Protein AF-A0A6G2PQS4-F1 (afdb_monomer_lite)

Secondary structure (DSSP, 8-state):
-HHHHHHHHTTPPPTT-S------HHHHHH-----PPP-S------

Foldseek 3Di:
DVVCCVCVVVVHDPPPDPDDDDDDPVRVVVDPDDDDDDDDDDPDDD

Radius of gyration: 14.02 Å; chains: 1; bounding box: 39×20×25 Å

Sequence (46 aa):
TARLLRAVGRGEVPAGCGSAVLLDRAAADAVQRIVFTEYGSVTGTR

Structure (mmCIF, N/CA/C/O backbone):
data_AF-A0A6G2PQS4-F1
#
_entry.id   AF-A0A6G2PQS4-F1
#
loop_
_atom_site.group_PDB
_atom_site.id
_atom_site.type_symbol
_atom_site.label_atom_id
_atom_site.label_alt_id
_atom_site.label_comp_id
_atom_site.label_asym_id
_atom_site.label_entity_id
_atom_site.label_seq_id
_atom_site.pdbx_PDB_ins_code
_atom_site.Cartn_x
_atom_site.Cartn_y
_atom_site.Cartn_z
_atom_site.occupancy
_atom_site.B_iso_or_equiv
_atom_site.auth_seq_id
_atom_site.auth_comp_id
_atom_site.auth_asym_id
_atom_site.auth_atom_id
_atom_site.pdbx_PDB_model_num
ATOM 1 N N . THR A 1 1 ? 2.636 -11.773 -6.401 1.00 57.78 1 THR A N 1
ATOM 2 C CA . THR A 1 1 ? 2.722 -10.292 -6.351 1.00 57.78 1 THR A CA 1
ATOM 3 C C . THR A 1 1 ? 2.614 -9.609 -7.713 1.00 57.78 1 THR A C 1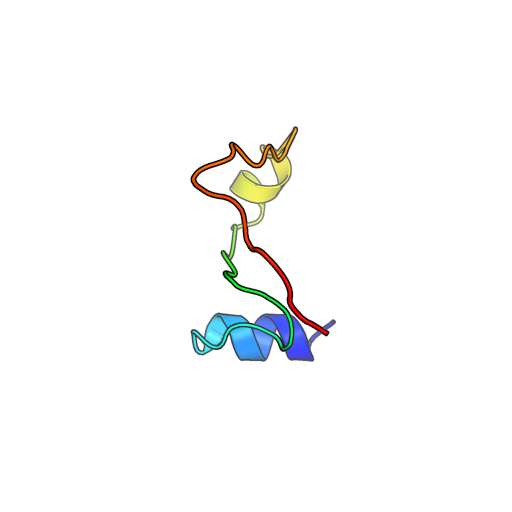
ATOM 5 O O . THR A 1 1 ? 1.887 -8.631 -7.815 1.00 57.78 1 THR A O 1
ATOM 8 N N . ALA A 1 2 ? 3.229 -10.126 -8.788 1.00 66.81 2 ALA A N 1
ATOM 9 C CA . ALA A 1 2 ? 3.235 -9.481 -10.117 1.00 66.81 2 ALA A CA 1
ATOM 10 C C . ALA A 1 2 ? 1.850 -9.140 -10.722 1.00 66.81 2 ALA A C 1
ATOM 12 O O . ALA A 1 2 ? 1.730 -8.172 -11.467 1.00 66.81 2 ALA A O 1
ATOM 13 N N . ARG A 1 3 ? 0.792 -9.896 -10.391 1.00 72.06 3 ARG A N 1
ATOM 14 C CA . ARG A 1 3 ? -0.580 -9.638 -10.871 1.00 72.06 3 ARG A CA 1
ATOM 15 C C . ARG A 1 3 ? -1.145 -8.298 -10.383 1.00 72.06 3 ARG A C 1
ATOM 17 O O . ARG A 1 3 ? -1.832 -7.634 -11.146 1.00 72.06 3 ARG A O 1
ATOM 24 N N . LEU A 1 4 ? -0.836 -7.906 -9.145 1.00 72.69 4 LEU A N 1
ATOM 25 C CA . LEU A 1 4 ? -1.352 -6.676 -8.540 1.00 72.69 4 LEU A CA 1
ATOM 26 C C . LEU A 1 4 ? -0.740 -5.444 -9.216 1.00 72.69 4 LEU A C 1
ATOM 28 O O . LEU A 1 4 ? -1.460 -4.575 -9.686 1.00 72.69 4 LEU A O 1
ATOM 32 N N . LEU A 1 5 ? 0.589 -5.432 -9.356 1.00 79.19 5 LEU A N 1
ATOM 33 C CA . LEU A 1 5 ? 1.317 -4.345 -10.014 1.00 79.19 5 LEU A CA 1
ATOM 34 C C . LEU A 1 5 ? 0.896 -4.174 -11.478 1.00 79.19 5 LEU A C 1
ATOM 36 O O . LEU A 1 5 ? 0.778 -3.051 -11.951 1.00 79.19 5 LEU A O 1
ATOM 40 N N . ARG A 1 6 ? 0.617 -5.277 -12.188 1.00 81.44 6 ARG A N 1
ATOM 41 C CA . ARG A 1 6 ? 0.103 -5.210 -13.564 1.00 81.44 6 ARG A CA 1
ATOM 42 C C . ARG A 1 6 ? -1.310 -4.635 -13.650 1.00 81.44 6 ARG A C 1
ATOM 44 O O . ARG A 1 6 ? -1.571 -3.903 -14.591 1.00 81.44 6 ARG A O 1
ATOM 51 N N . ALA A 1 7 ? -2.206 -4.977 -12.724 1.00 80.69 7 ALA A N 1
ATOM 52 C CA . ALA A 1 7 ? -3.566 -4.437 -12.710 1.00 80.69 7 ALA A CA 1
ATOM 53 C C . ALA A 1 7 ? -3.550 -2.933 -12.403 1.00 80.69 7 ALA A C 1
ATOM 55 O O . ALA A 1 7 ? -4.021 -2.133 -13.206 1.00 80.69 7 ALA A O 1
ATOM 56 N N . VAL A 1 8 ? -2.884 -2.532 -11.316 1.00 78.62 8 VAL A N 1
ATOM 57 C CA . VAL A 1 8 ? -2.842 -1.117 -10.924 1.00 78.62 8 VAL A CA 1
ATOM 58 C C . VAL A 1 8 ? -2.035 -0.277 -11.922 1.00 78.62 8 VAL A C 1
ATOM 60 O O . VAL A 1 8 ? -2.412 0.852 -12.213 1.00 78.62 8 VAL A O 1
ATOM 63 N N . GLY A 1 9 ? -0.990 -0.837 -12.543 1.00 78.75 9 GLY A N 1
ATOM 64 C CA . GLY A 1 9 ? -0.278 -0.184 -13.647 1.00 78.75 9 GLY A CA 1
ATOM 65 C C . GLY A 1 9 ? -1.142 0.074 -14.892 1.00 78.75 9 GLY A C 1
ATOM 66 O O . GLY A 1 9 ? -0.795 0.931 -15.697 1.00 78.75 9 GLY A O 1
ATOM 67 N N . ARG A 1 10 ? -2.274 -0.627 -15.048 1.00 8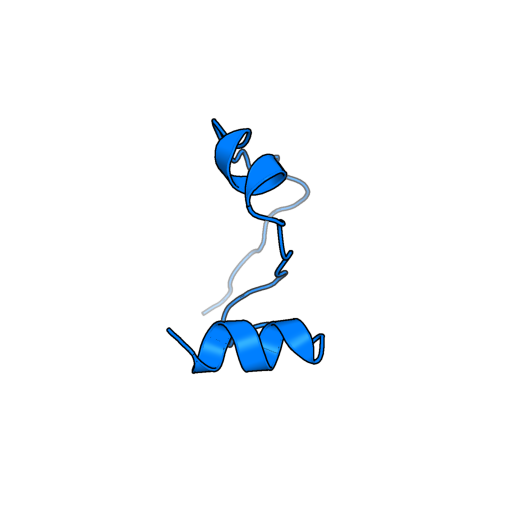4.25 10 ARG A N 1
ATOM 68 C CA . ARG A 1 10 ? -3.290 -0.366 -16.085 1.00 84.25 10 ARG A CA 1
ATOM 69 C C . ARG A 1 10 ? -4.440 0.525 -15.598 1.00 84.2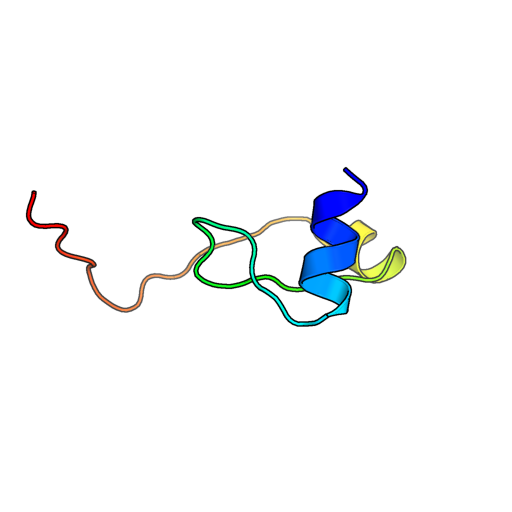5 10 ARG A C 1
ATOM 71 O O . ARG A 1 10 ? -5.391 0.735 -16.340 1.00 84.25 10 ARG A O 1
ATOM 78 N N . GLY A 1 11 ? -4.378 1.026 -14.363 1.00 82.31 11 GLY A N 1
ATOM 79 C CA . GLY A 1 11 ? -5.477 1.758 -13.728 1.00 82.31 11 GLY A CA 1
ATOM 80 C C . GLY A 1 11 ? -6.627 0.862 -13.254 1.00 82.31 11 GLY A C 1
ATOM 81 O O . GLY A 1 11 ? -7.686 1.370 -12.897 1.00 82.31 11 GLY A O 1
ATOM 82 N N . GLU A 1 12 ? -6.445 -0.462 -13.235 1.00 87.44 12 GLU A N 1
ATOM 83 C CA . GLU A 1 12 ? -7.450 -1.402 -12.740 1.00 87.44 12 GLU A CA 1
ATOM 84 C C . GLU A 1 12 ? -7.307 -1.587 -11.228 1.00 87.44 12 GLU A C 1
ATOM 86 O O . GLU A 1 12 ? -6.231 -1.906 -10.708 1.00 87.44 12 GLU A O 1
ATOM 91 N N . VAL A 1 13 ? -8.424 -1.451 -10.519 1.00 83.25 13 VAL A N 1
ATOM 92 C CA . VAL A 1 13 ? -8.481 -1.708 -9.083 1.00 83.25 13 VAL A CA 1
ATOM 93 C C . VAL A 1 13 ? -8.625 -3.222 -8.846 1.00 83.25 13 VAL A C 1
ATOM 95 O O . VAL A 1 13 ? -9.451 -3.868 -9.496 1.00 83.25 13 VAL A O 1
ATOM 98 N N . PRO A 1 14 ? -7.828 -3.830 -7.945 1.00 81.88 14 PRO A N 1
ATOM 99 C CA . PRO A 1 14 ? -7.952 -5.248 -7.619 1.00 81.88 14 PRO A C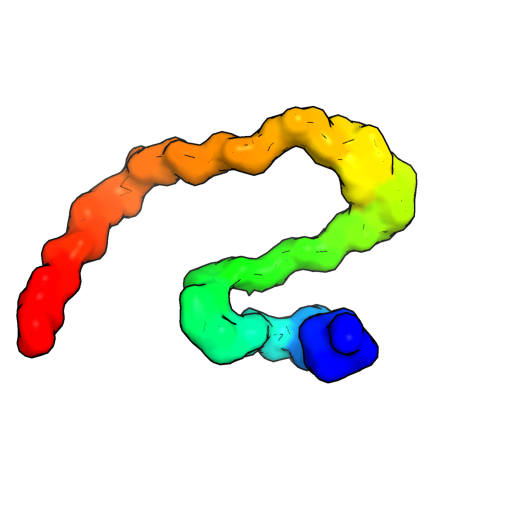A 1
ATOM 100 C C . PRO A 1 14 ? -9.349 -5.607 -7.096 1.00 81.88 14 PRO A C 1
ATOM 102 O O . PRO A 1 14 ? -10.009 -4.801 -6.444 1.00 81.88 14 PRO A O 1
ATOM 105 N N . ALA A 1 15 ? -9.785 -6.844 -7.344 1.00 82.56 15 ALA A N 1
ATOM 106 C CA . ALA A 1 15 ? -11.082 -7.324 -6.874 1.00 82.56 15 ALA A CA 1
ATOM 107 C C . ALA A 1 15 ? -11.225 -7.156 -5.351 1.00 82.56 15 ALA A C 1
ATOM 109 O O . ALA A 1 15 ? -10.340 -7.556 -4.594 1.00 82.56 15 ALA A O 1
ATOM 110 N N . GLY A 1 16 ? -12.348 -6.577 -4.921 1.00 84.44 16 GLY A N 1
ATOM 111 C CA . GLY A 1 16 ? -12.638 -6.296 -3.512 1.00 84.44 16 GLY A CA 1
ATOM 112 C C . GLY A 1 16 ? -12.069 -4.973 -2.985 1.00 84.44 16 GLY A C 1
ATOM 113 O O . GLY A 1 16 ? -12.347 -4.621 -1.842 1.00 84.44 16 GLY A O 1
ATOM 114 N N . CYS A 1 17 ? -11.312 -4.217 -3.784 1.00 83.56 17 CYS A N 1
ATOM 115 C CA . CYS A 1 17 ? -10.830 -2.893 -3.397 1.00 83.56 17 CYS A CA 1
ATOM 116 C C . CYS A 1 17 ? -11.757 -1.792 -3.940 1.00 83.56 17 CYS A C 1
ATOM 118 O O . CYS A 1 17 ? -12.122 -1.804 -5.112 1.00 83.56 17 CYS A O 1
ATOM 120 N N . GLY A 1 18 ? -12.106 -0.811 -3.099 1.00 81.94 18 GLY A N 1
ATOM 121 C CA . GLY A 1 18 ? -12.815 0.405 -3.532 1.00 81.94 18 GLY A CA 1
ATOM 122 C C . GLY A 1 18 ? -11.891 1.469 -4.139 1.00 81.94 18 GLY A C 1
ATOM 123 O O . GLY A 1 18 ? -12.348 2.362 -4.842 1.00 81.94 18 GLY A O 1
ATOM 124 N N . SER A 1 19 ? -10.586 1.374 -3.873 1.00 79.88 19 SER A N 1
ATOM 125 C CA . SER A 1 19 ? -9.545 2.251 -4.412 1.00 79.88 19 SER A CA 1
ATOM 126 C C . SER A 1 19 ? -8.183 1.555 -4.331 1.00 79.88 19 SER A C 1
ATOM 128 O O . SER A 1 19 ? -7.970 0.698 -3.469 1.00 79.88 19 SER A O 1
ATOM 130 N N . ALA A 1 20 ? -7.264 1.917 -5.225 1.00 85.31 20 ALA A N 1
ATOM 131 C CA . ALA A 1 20 ? -5.866 1.502 -5.189 1.00 85.31 20 ALA A CA 1
ATOM 132 C C . ALA A 1 20 ? -4.970 2.667 -5.633 1.00 85.31 20 ALA A C 1
ATOM 134 O O . ALA A 1 20 ? -5.248 3.315 -6.639 1.00 85.31 20 ALA A O 1
ATOM 135 N N . VAL A 1 21 ? -3.885 2.914 -4.895 1.00 83.06 21 VAL A N 1
ATOM 136 C CA . VAL A 1 21 ? -2.902 3.970 -5.188 1.00 83.06 21 VAL A CA 1
ATOM 137 C C . VAL A 1 21 ? -1.512 3.342 -5.244 1.00 83.06 21 VAL A C 1
ATOM 139 O O . VAL A 1 21 ? -1.164 2.538 -4.378 1.00 83.06 21 VAL A O 1
ATOM 142 N N . LEU A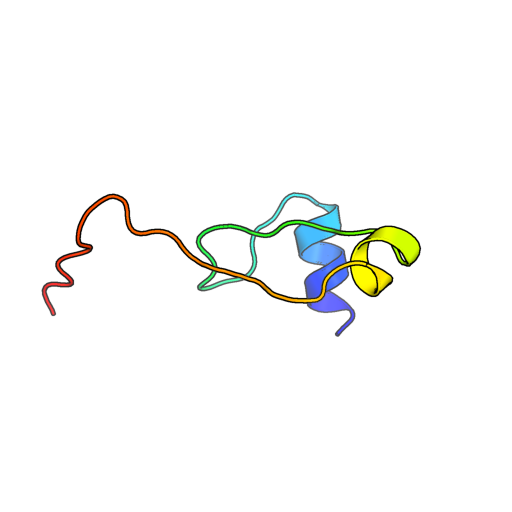 1 22 ? -0.721 3.693 -6.262 1.00 86.56 22 LEU A N 1
ATOM 143 C CA . LEU A 1 22 ? 0.691 3.313 -6.340 1.00 86.56 22 LEU A CA 1
ATOM 144 C C . LEU A 1 22 ? 1.555 4.399 -5.723 1.00 86.56 22 LEU A C 1
ATOM 146 O O . LEU A 1 22 ? 1.404 5.577 -6.035 1.00 86.56 22 LEU A O 1
ATOM 150 N N . LEU A 1 23 ? 2.489 3.963 -4.889 1.00 87.94 23 LEU A N 1
ATOM 151 C CA . LEU A 1 23 ? 3.552 4.792 -4.350 1.00 87.94 23 LEU A CA 1
ATOM 152 C C . LEU A 1 23 ? 4.870 4.337 -4.963 1.00 87.94 23 LEU A C 1
ATOM 154 O O . LEU A 1 23 ? 5.104 3.135 -5.128 1.00 87.94 23 LEU A O 1
ATOM 158 N N . ASP A 1 24 ? 5.734 5.293 -5.287 1.00 89.19 24 ASP A N 1
ATOM 159 C CA . ASP A 1 24 ? 7.132 4.980 -5.545 1.00 89.19 24 ASP A CA 1
ATOM 160 C C . ASP A 1 24 ? 7.832 4.518 -4.255 1.00 89.19 24 ASP A C 1
ATOM 162 O O . ASP A 1 24 ? 7.267 4.549 -3.157 1.00 89.19 24 ASP A O 1
ATOM 166 N N . ARG A 1 25 ? 9.078 4.055 -4.390 1.00 88.00 25 ARG A N 1
ATOM 167 C CA . ARG A 1 25 ? 9.827 3.497 -3.263 1.00 88.00 25 ARG A CA 1
ATOM 168 C C . ARG A 1 25 ? 10.042 4.516 -2.142 1.00 88.00 25 ARG A C 1
ATOM 170 O O . ARG A 1 25 ? 9.834 4.162 -0.987 1.00 88.00 25 ARG A O 1
ATOM 177 N N . ALA A 1 26 ? 10.411 5.751 -2.471 1.00 95.62 26 ALA A N 1
ATOM 178 C CA . ALA A 1 26 ? 10.690 6.779 -1.474 1.00 95.62 26 ALA A CA 1
ATOM 179 C C . ALA A 1 26 ? 9.409 7.203 -0.739 1.00 95.62 26 ALA A C 1
ATOM 181 O O . ALA A 1 26 ? 9.408 7.330 0.485 1.00 95.62 26 ALA A O 1
ATOM 182 N N . ALA A 1 27 ? 8.301 7.352 -1.468 1.00 93.00 27 ALA A N 1
ATOM 183 C CA . ALA A 1 27 ? 6.997 7.630 -0.880 1.00 93.00 27 ALA A CA 1
ATOM 184 C C . ALA A 1 27 ? 6.520 6.477 0.017 1.00 93.00 27 ALA A C 1
ATOM 186 O O . ALA A 1 27 ? 6.046 6.723 1.123 1.00 93.00 27 ALA A O 1
ATOM 187 N N . ALA A 1 28 ? 6.683 5.226 -0.425 1.00 92.69 28 ALA A N 1
ATOM 188 C CA . ALA A 1 28 ? 6.330 4.051 0.369 1.00 92.69 28 ALA A CA 1
ATOM 189 C C . ALA A 1 28 ? 7.138 3.968 1.674 1.00 92.69 28 ALA A C 1
ATOM 191 O O . ALA A 1 28 ? 6.568 3.653 2.715 1.00 92.69 28 ALA A O 1
ATOM 192 N N . ASP A 1 29 ? 8.431 4.303 1.634 1.00 95.81 29 ASP A N 1
ATOM 193 C CA . ASP A 1 29 ? 9.295 4.333 2.822 1.00 95.81 29 ASP A CA 1
ATOM 194 C C . ASP A 1 29 ? 8.885 5.436 3.818 1.00 95.81 29 ASP A C 1
ATOM 196 O O . ASP A 1 29 ? 9.068 5.296 5.029 1.00 95.81 29 ASP A O 1
ATOM 200 N N . ALA A 1 30 ? 8.268 6.515 3.329 1.00 96.44 30 ALA A N 1
ATOM 201 C CA . ALA A 1 30 ? 7.736 7.588 4.163 1.00 96.44 30 ALA A CA 1
ATOM 202 C C . ALA A 1 30 ? 6.362 7.266 4.789 1.00 96.44 30 ALA A C 1
ATOM 204 O O . ALA A 1 30 ? 5.952 7.948 5.733 1.00 96.44 30 ALA A O 1
ATOM 205 N N . VAL A 1 31 ? 5.638 6.240 4.318 1.00 92.94 31 VAL A N 1
ATOM 206 C CA . VAL A 1 31 ? 4.333 5.869 4.891 1.00 92.94 31 VAL A CA 1
ATOM 207 C C . VAL A 1 31 ? 4.524 5.191 6.244 1.00 92.94 31 VAL A C 1
ATOM 209 O O . VAL A 1 31 ? 4.938 4.041 6.337 1.00 92.94 31 VAL A O 1
ATOM 212 N N . GLN A 1 32 ? 4.146 5.898 7.306 1.00 93.88 32 GLN A N 1
ATOM 213 C CA . GLN A 1 32 ? 4.211 5.388 8.681 1.00 93.88 32 GLN A CA 1
ATOM 214 C C . GLN A 1 32 ? 2.858 4.873 9.193 1.00 93.88 32 GLN A C 1
ATOM 216 O O . GLN A 1 32 ? 2.799 4.052 10.107 1.00 93.88 32 GLN A O 1
ATOM 221 N N . ARG A 1 33 ? 1.746 5.370 8.636 1.00 91.62 33 ARG A N 1
ATOM 222 C CA . ARG A 1 33 ? 0.390 5.012 9.065 1.00 91.62 33 ARG A CA 1
ATOM 223 C C . ARG A 1 33 ? -0.621 5.304 7.964 1.00 91.62 33 ARG A C 1
ATOM 225 O O . ARG A 1 33 ? -0.556 6.351 7.330 1.00 91.62 33 ARG A O 1
ATOM 232 N N . ILE A 1 34 ? -1.591 4.409 7.801 1.00 85.94 34 ILE A N 1
ATOM 233 C CA . ILE A 1 34 ? -2.779 4.624 6.970 1.00 85.94 34 ILE A CA 1
ATOM 234 C C . ILE A 1 34 ? -3.974 4.741 7.915 1.00 85.94 34 ILE A C 1
ATOM 236 O O . ILE A 1 34 ? -4.171 3.883 8.776 1.00 85.94 34 ILE A O 1
ATOM 240 N N . VAL A 1 35 ? -4.745 5.819 7.786 1.00 85.00 35 VAL A N 1
ATOM 241 C CA . VAL A 1 35 ? -5.964 6.049 8.568 1.00 85.00 35 VAL A CA 1
ATOM 242 C C . VAL A 1 35 ? -7.116 6.246 7.599 1.00 85.00 35 VAL A C 1
ATOM 244 O O . VAL A 1 35 ? -7.018 7.051 6.677 1.00 85.00 35 VAL A O 1
ATOM 247 N N . PHE A 1 36 ? -8.202 5.516 7.825 1.00 79.31 36 PHE A N 1
ATOM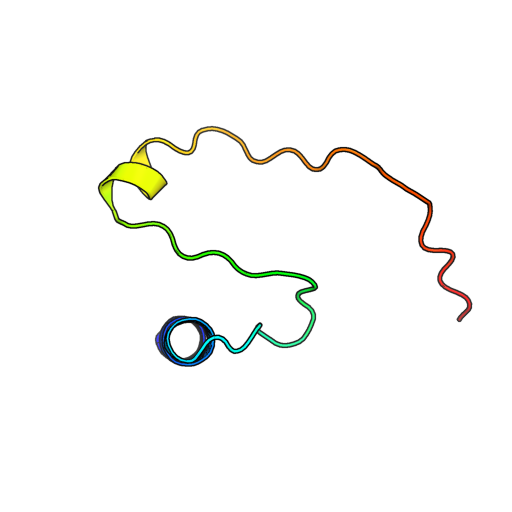 248 C CA . PHE A 1 36 ? -9.463 5.732 7.132 1.00 79.31 36 PHE A CA 1
ATOM 249 C C . PHE A 1 36 ? -10.318 6.642 8.008 1.00 79.31 36 PHE A C 1
ATOM 251 O O . PHE A 1 36 ? -10.606 6.306 9.156 1.00 79.31 36 PHE A O 1
ATOM 258 N N . THR A 1 37 ? -10.671 7.816 7.496 1.00 77.12 37 THR A N 1
ATOM 259 C CA . THR A 1 37 ? -11.638 8.698 8.151 1.00 77.12 37 THR A CA 1
ATOM 260 C C . THR A 1 37 ? -13.013 8.407 7.569 1.00 77.12 37 THR A C 1
ATOM 262 O O . THR A 1 37 ? -13.177 8.408 6.353 1.00 77.12 37 THR A O 1
ATOM 265 N N . GLU A 1 38 ? -13.982 8.127 8.432 1.00 75.50 38 GLU A N 1
ATOM 266 C CA . GLU A 1 38 ? -15.375 7.878 8.060 1.00 75.50 38 GLU A CA 1
ATOM 267 C C . GLU A 1 38 ? -15.966 9.052 7.257 1.00 75.50 38 GLU A C 1
ATOM 269 O O . GLU A 1 38 ? -15.949 10.190 7.727 1.00 75.50 38 GLU A O 1
ATOM 274 N N . TYR A 1 39 ? -16.582 8.766 6.105 1.00 68.88 39 TYR A N 1
ATOM 275 C CA . TYR A 1 39 ? -17.685 9.577 5.580 1.00 68.88 39 TYR A CA 1
ATOM 276 C C . TYR A 1 39 ? -18.797 8.633 5.095 1.00 68.88 39 TYR A C 1
ATOM 278 O O . TYR A 1 39 ? -18.786 8.173 3.957 1.00 68.88 39 TYR A O 1
ATOM 286 N N . GLY A 1 40 ? -19.760 8.353 5.978 1.00 69.25 40 GLY A N 1
ATOM 287 C CA . GLY A 1 40 ? -21.021 7.684 5.646 1.00 69.25 40 GLY A CA 1
ATOM 288 C C . GLY A 1 40 ? -21.002 6.155 5.742 1.00 69.25 40 GLY A C 1
ATOM 289 O O . GLY A 1 40 ? -20.196 5.470 5.119 1.00 69.25 40 GLY A O 1
ATOM 290 N N . SER A 1 41 ? -21.956 5.627 6.506 1.00 69.19 41 SER A N 1
ATOM 291 C CA . SER A 1 41 ? -22.154 4.204 6.769 1.00 69.19 41 SER A CA 1
ATOM 292 C C . SER A 1 41 ? -22.482 3.419 5.496 1.00 69.19 41 SER A C 1
ATOM 294 O O . SER A 1 41 ? -23.505 3.663 4.856 1.00 69.19 41 SER A O 1
ATOM 296 N N . VAL A 1 42 ? -21.688 2.395 5.172 1.00 67.56 42 VAL A N 1
ATOM 297 C CA . VAL A 1 42 ? -22.148 1.331 4.268 1.00 67.56 42 VAL A CA 1
ATOM 298 C C . VAL A 1 42 ? -23.025 0.383 5.082 1.00 67.56 42 VAL A C 1
ATOM 300 O O . VAL A 1 42 ? -22.537 -0.503 5.782 1.00 67.56 42 VAL A O 1
ATOM 303 N N . THR A 1 43 ? -24.342 0.568 5.003 1.00 67.75 43 THR A N 1
ATOM 304 C CA . THR A 1 43 ? -25.304 -0.448 5.441 1.00 67.75 43 THR A CA 1
ATOM 305 C C . THR A 1 43 ? -25.268 -1.599 4.440 1.00 67.75 43 THR A C 1
ATOM 307 O O . THR A 1 43 ? -25.967 -1.587 3.430 1.00 67.75 43 THR A O 1
ATOM 310 N N . GLY A 1 44 ? -24.438 -2.605 4.709 1.00 67.25 44 GLY A N 1
ATOM 311 C CA . GLY A 1 44 ? -24.545 -3.892 4.032 1.00 67.25 44 GLY A CA 1
ATOM 312 C C . GLY A 1 44 ? -25.840 -4.580 4.462 1.00 67.25 44 GLY A C 1
ATOM 313 O O . GLY A 1 44 ? -25.933 -5.066 5.588 1.00 67.25 44 GLY A O 1
ATOM 314 N N . THR A 1 45 ? -26.850 -4.604 3.591 1.00 68.56 45 THR A N 1
ATOM 315 C CA . THR A 1 45 ? -27.921 -5.603 3.689 1.00 68.56 45 THR A CA 1
ATOM 316 C C . THR A 1 45 ? -27.421 -6.894 3.042 1.00 68.56 45 THR A C 1
ATOM 318 O O . THR A 1 45 ? -26.697 -6.844 2.052 1.00 68.56 45 THR A O 1
ATOM 321 N N . ARG A 1 46 ? -27.720 -8.013 3.712 1.00 65.19 46 ARG A N 1
ATOM 322 C CA . ARG A 1 46 ? -27.299 -9.382 3.380 1.00 65.19 46 ARG A CA 1
ATOM 323 C C . ARG A 1 46 ? -27.505 -9.758 1.920 1.00 65.19 46 ARG A C 1
ATOM 325 O O . ARG A 1 46 ? -28.572 -9.397 1.381 1.00 65.19 46 ARG A O 1
#

pLDDT: mean 80.83, std 9.37, range [57.78, 96.44]